Protein AF-K7E5X1-F1 (afdb_monomer)

Structure (mmCIF, N/CA/C/O backbone):
data_AF-K7E5X1-F1
#
_entry.id   AF-K7E5X1-F1
#
loop_
_atom_site.group_PDB
_atom_site.id
_atom_site.type_symbol
_atom_site.label_atom_id
_atom_site.label_alt_id
_atom_site.label_comp_id
_atom_site.label_asym_id
_atom_site.label_entity_id
_atom_site.label_seq_id
_atom_site.pdbx_PDB_ins_code
_atom_site.Cartn_x
_atom_site.Cartn_y
_atom_site.Cartn_z
_atom_site.occupancy
_atom_site.B_iso_or_equiv
_atom_site.auth_seq_id
_atom_site.auth_comp_id
_atom_site.auth_asym_id
_atom_site.auth_atom_id
_atom_site.pdbx_PDB_model_num
ATOM 1 N N . ALA A 1 1 ? -1.002 1.831 -21.448 1.00 53.81 1 ALA A N 1
ATOM 2 C CA . ALA A 1 1 ? -0.423 0.791 -20.570 1.00 53.81 1 ALA A CA 1
ATOM 3 C C . ALA A 1 1 ? -1.540 -0.168 -20.170 1.00 53.81 1 ALA A C 1
ATOM 5 O O . ALA A 1 1 ? -2.668 0.298 -20.081 1.00 53.81 1 ALA A O 1
ATOM 6 N N . GLY A 1 2 ? -1.249 -1.461 -19.986 1.00 86.75 2 GLY A N 1
ATOM 7 C CA . GLY A 1 2 ? -2.261 -2.474 -19.635 1.00 86.75 2 GLY A CA 1
ATOM 8 C C . GLY A 1 2 ? -2.408 -3.628 -20.632 1.00 86.75 2 GLY A C 1
ATOM 9 O O . GLY A 1 2 ? -3.502 -4.161 -20.775 1.00 86.75 2 GLY A O 1
ATOM 10 N N . CYS A 1 3 ? -1.343 -3.994 -21.352 1.00 95.25 3 CYS A N 1
ATOM 11 C CA . CYS A 1 3 ? -1.365 -5.211 -22.164 1.00 95.25 3 CYS A CA 1
ATOM 12 C C . CYS A 1 3 ? -1.463 -6.451 -21.249 1.00 95.25 3 CYS A C 1
ATOM 14 O O . CYS A 1 3 ? -0.868 -6.442 -20.168 1.00 95.25 3 CYS A O 1
ATOM 16 N N . PRO A 1 4 ? -2.183 -7.514 -21.652 1.00 94.50 4 PRO A N 1
ATOM 17 C CA . PRO A 1 4 ? -2.197 -8.762 -20.896 1.00 94.50 4 PRO A CA 1
ATOM 18 C C . PRO A 1 4 ? -0.793 -9.379 -20.853 1.00 94.50 4 PRO A C 1
ATOM 20 O O . PRO A 1 4 ? 0.010 -9.184 -21.767 1.00 94.50 4 PRO A O 1
ATOM 23 N N . ASP A 1 5 ? -0.493 -10.088 -19.763 1.00 91.69 5 ASP A N 1
ATOM 24 C CA . ASP A 1 5 ? 0.753 -10.844 -19.558 1.00 91.69 5 ASP A CA 1
ATOM 25 C C . ASP A 1 5 ? 2.056 -10.030 -19.673 1.00 91.69 5 ASP A C 1
ATOM 27 O O . ASP A 1 5 ? 3.144 -10.580 -19.854 1.00 91.69 5 ASP A O 1
ATOM 31 N N . SER A 1 6 ? 1.976 -8.706 -19.518 1.00 94.44 6 SER A N 1
ATOM 32 C CA . SER A 1 6 ? 3.117 -7.798 -19.666 1.00 94.44 6 SER A CA 1
ATOM 33 C C . SER A 1 6 ? 3.732 -7.360 -18.329 1.00 94.44 6 SER A C 1
ATOM 35 O O . SER A 1 6 ? 4.202 -6.227 -18.206 1.00 94.44 6 SER A O 1
ATOM 37 N N . LEU A 1 7 ? 3.690 -8.214 -17.301 1.00 92.31 7 LEU A N 1
ATOM 38 C CA . LEU A 1 7 ? 4.297 -7.907 -16.003 1.00 92.31 7 LEU A CA 1
ATOM 39 C C . LEU A 1 7 ? 5.827 -7.855 -16.116 1.00 92.31 7 LEU A C 1
ATOM 41 O O . LEU A 1 7 ? 6.455 -8.703 -16.755 1.00 92.31 7 LEU A O 1
ATOM 45 N N . ILE A 1 8 ? 6.434 -6.864 -15.461 1.00 92.56 8 ILE A N 1
ATOM 46 C CA . ILE A 1 8 ? 7.890 -6.739 -15.357 1.00 92.56 8 ILE A CA 1
ATOM 47 C C . ILE A 1 8 ? 8.400 -7.895 -14.491 1.00 92.56 8 ILE A C 1
ATOM 49 O O . ILE A 1 8 ? 8.093 -7.967 -13.305 1.00 92.56 8 ILE A O 1
ATOM 53 N N . LYS A 1 9 ? 9.173 -8.805 -15.090 1.00 93.12 9 LYS A N 1
ATOM 54 C CA . LYS A 1 9 ? 9.661 -10.021 -14.415 1.00 93.12 9 LYS A CA 1
ATOM 55 C C . LYS A 1 9 ? 10.911 -9.794 -13.565 1.00 93.12 9 LYS A C 1
ATOM 57 O O . LYS A 1 9 ? 11.181 -10.571 -12.661 1.00 93.12 9 LYS A O 1
ATOM 62 N N . GLU A 1 10 ? 11.671 -8.747 -13.872 1.00 94.62 10 GLU A N 1
ATOM 63 C CA . GLU A 1 10 ? 12.942 -8.444 -13.219 1.00 94.62 10 GLU A CA 1
ATOM 64 C C . GLU A 1 10 ? 12.792 -7.228 -12.296 1.00 94.62 10 GLU A C 1
ATOM 66 O O . GLU A 1 10 ? 12.543 -6.112 -12.762 1.00 94.62 10 GLU A O 1
ATOM 71 N N . LEU A 1 11 ? 12.945 -7.456 -10.988 1.00 91.81 11 LEU A N 1
ATOM 72 C CA . LEU A 1 11 ? 12.668 -6.481 -9.928 1.00 91.81 11 LEU A CA 1
ATOM 73 C C . LEU A 1 11 ? 13.648 -5.303 -9.939 1.00 91.81 11 LEU A C 1
ATOM 75 O O . LEU A 1 11 ? 13.297 -4.196 -9.528 1.00 91.81 11 LEU A O 1
ATOM 79 N N . HIS A 1 12 ? 14.873 -5.515 -10.429 1.00 93.94 12 HIS A N 1
ATOM 80 C CA . HIS A 1 12 ? 15.909 -4.482 -10.443 1.00 93.94 12 HIS A CA 1
ATOM 81 C C . HIS A 1 12 ? 15.522 -3.249 -11.267 1.00 93.94 12 HIS A C 1
ATOM 83 O O . HIS A 1 12 ? 16.006 -2.157 -10.971 1.00 93.94 12 HIS A O 1
ATOM 89 N N . HIS A 1 13 ? 14.605 -3.380 -12.232 1.00 95.06 13 HIS A N 1
ATOM 90 C CA . HIS A 1 13 ? 14.080 -2.236 -12.980 1.00 95.06 13 HIS A CA 1
ATOM 91 C C . HIS A 1 13 ? 13.447 -1.179 -12.071 1.00 95.06 13 HIS A C 1
ATOM 93 O O . HIS A 1 13 ? 13.549 0.009 -12.359 1.00 95.06 13 HIS A O 1
ATOM 99 N N . PHE A 1 14 ? 12.854 -1.580 -10.944 1.00 94.44 14 PHE A N 1
ATOM 100 C CA . PHE A 1 14 ? 12.225 -0.644 -10.015 1.00 94.44 14 PHE A CA 1
ATOM 101 C C . PHE A 1 14 ? 13.232 0.165 -9.188 1.00 94.44 14 PHE A C 1
ATOM 103 O O . PHE A 1 14 ? 12.851 1.176 -8.603 1.00 94.44 14 PHE A O 1
ATOM 110 N N . ARG A 1 15 ? 14.526 -0.195 -9.172 1.00 94.06 15 ARG A N 1
ATOM 111 C CA . ARG A 1 15 ? 15.557 0.614 -8.493 1.00 94.06 15 ARG A CA 1
ATOM 112 C C . ARG A 1 15 ? 15.732 2.000 -9.117 1.00 94.06 15 ARG A C 1
ATOM 114 O O . ARG A 1 15 ? 16.187 2.910 -8.431 1.00 94.06 15 ARG A O 1
ATOM 121 N N . ILE A 1 16 ? 15.328 2.185 -10.379 1.00 96.50 16 ILE A N 1
ATOM 122 C CA . ILE A 1 16 ? 15.351 3.493 -11.055 1.00 96.50 16 ILE A CA 1
ATOM 123 C C . ILE A 1 16 ? 14.481 4.546 -10.351 1.00 96.50 16 ILE A C 1
ATOM 125 O O . ILE A 1 16 ? 14.706 5.739 -10.520 1.00 96.50 16 ILE A O 1
ATOM 129 N N . LEU A 1 17 ? 13.512 4.115 -9.535 1.00 92.88 17 LEU A N 1
ATOM 130 C CA . LEU A 1 17 ? 12.640 4.996 -8.758 1.00 92.88 17 LEU A CA 1
ATOM 131 C C . LEU A 1 17 ? 13.372 5.697 -7.594 1.00 92.88 17 LEU A C 1
ATOM 133 O O . LEU A 1 17 ? 12.803 6.590 -6.969 1.00 92.88 17 LEU A O 1
ATOM 137 N N . GLY A 1 18 ? 14.615 5.300 -7.296 1.00 95.38 18 GLY A N 1
ATOM 13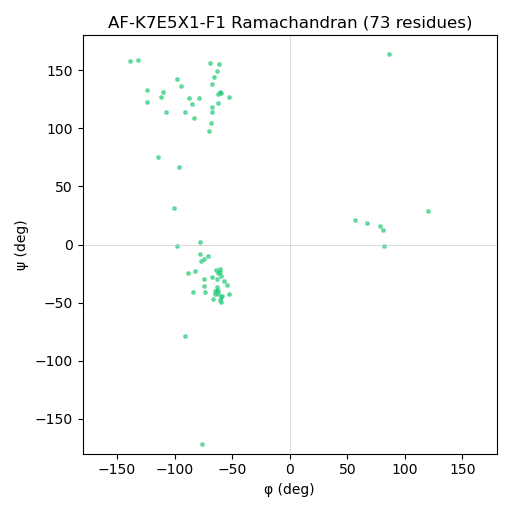8 C CA . GLY A 1 18 ? 15.377 5.767 -6.140 1.00 95.38 18 GLY A CA 1
ATOM 139 C C . GLY A 1 18 ? 15.083 4.958 -4.873 1.00 95.38 18 GLY A C 1
ATOM 140 O O . GLY A 1 18 ? 14.096 4.225 -4.792 1.00 95.38 18 GLY A O 1
ATOM 141 N N . GLU A 1 19 ? 15.958 5.079 -3.871 1.00 93.88 19 GLU A N 1
ATOM 142 C CA . GLU A 1 19 ? 15.928 4.227 -2.672 1.00 93.88 19 GLU A CA 1
ATOM 143 C C . GLU A 1 19 ? 14.616 4.321 -1.891 1.00 93.88 19 GLU A C 1
ATOM 145 O O . GLU A 1 19 ? 14.053 3.295 -1.519 1.00 93.88 19 GLU A O 1
ATOM 150 N N . GLU A 1 20 ? 14.089 5.527 -1.670 1.00 91.62 20 GLU A N 1
ATOM 151 C CA . GLU A 1 20 ? 12.858 5.709 -0.895 1.00 91.62 20 GLU A CA 1
ATOM 152 C C . GLU A 1 20 ? 11.667 4.984 -1.541 1.00 91.62 20 GLU A C 1
ATOM 154 O O . GLU A 1 20 ? 10.942 4.245 -0.873 1.00 91.62 20 GLU A O 1
ATOM 159 N N . GLN A 1 21 ? 11.479 5.160 -2.850 1.00 91.06 21 GLN A N 1
ATOM 160 C CA . GLN A 1 21 ? 10.358 4.561 -3.573 1.00 91.06 21 GLN A CA 1
ATOM 161 C C . GLN A 1 21 ? 10.553 3.061 -3.787 1.00 91.06 21 GLN A C 1
ATOM 163 O O . GLN A 1 21 ? 9.593 2.299 -3.689 1.00 91.06 21 GLN A O 1
ATOM 168 N N . TYR A 1 22 ? 11.790 2.612 -4.007 1.00 93.44 22 TYR A N 1
ATOM 169 C CA . TYR A 1 22 ? 12.098 1.187 -4.089 1.00 93.44 22 TYR A CA 1
ATOM 170 C C . TYR A 1 22 ? 11.851 0.475 -2.749 1.00 93.44 22 TYR A C 1
ATOM 172 O O . TYR A 1 22 ? 11.260 -0.603 -2.723 1.00 93.44 22 TYR A O 1
ATOM 180 N N . ASN A 1 23 ? 12.200 1.108 -1.625 1.00 90.19 23 ASN A N 1
ATOM 181 C CA . ASN A 1 23 ? 11.912 0.580 -0.291 1.00 90.19 23 ASN A CA 1
ATOM 182 C C . ASN A 1 23 ? 10.402 0.472 -0.024 1.00 90.19 23 ASN A C 1
ATOM 184 O O . ASN A 1 23 ? 9.964 -0.485 0.612 1.00 90.19 23 ASN A O 1
ATOM 188 N N . ARG A 1 24 ? 9.594 1.422 -0.516 1.00 88.06 24 ARG A N 1
ATOM 189 C CA . ARG A 1 24 ? 8.122 1.330 -0.461 1.00 88.06 24 ARG A CA 1
ATOM 190 C C . ARG A 1 24 ? 7.603 0.189 -1.337 1.00 88.06 24 ARG A C 1
ATOM 192 O O . ARG A 1 24 ? 6.848 -0.644 -0.853 1.00 88.06 24 ARG A O 1
ATOM 199 N N . TYR A 1 25 ? 8.087 0.087 -2.576 1.00 90.94 25 TYR A N 1
ATOM 200 C CA . TYR A 1 25 ? 7.747 -1.004 -3.494 1.00 90.94 25 TYR A CA 1
ATOM 201 C C . TYR A 1 25 ? 7.969 -2.390 -2.872 1.00 90.94 25 TYR A C 1
ATOM 203 O O . TYR A 1 25 ? 7.110 -3.262 -2.981 1.00 90.94 25 TYR A O 1
ATOM 211 N N . GLN A 1 26 ? 9.081 -2.584 -2.158 1.00 89.25 26 GLN A N 1
ATOM 212 C CA . GLN A 1 26 ? 9.375 -3.849 -1.481 1.00 89.25 26 GLN A CA 1
ATOM 213 C C . GLN A 1 26 ? 8.356 -4.218 -0.390 1.00 89.25 26 GLN A C 1
ATOM 215 O O . GLN A 1 26 ? 8.200 -5.399 -0.084 1.00 89.25 26 GLN A O 1
ATOM 220 N N . ARG A 1 27 ? 7.657 -3.237 0.194 1.00 89.94 27 ARG A N 1
ATOM 221 C CA . ARG A 1 27 ? 6.645 -3.452 1.241 1.00 89.94 27 ARG A CA 1
ATOM 222 C C . ARG A 1 27 ? 5.250 -3.699 0.678 1.00 89.94 27 ARG A C 1
ATOM 224 O O . ARG A 1 27 ? 4.471 -4.392 1.327 1.00 89.94 27 ARG A O 1
ATOM 231 N N . TYR A 1 28 ? 4.964 -3.225 -0.538 1.00 90.38 28 TYR A N 1
ATOM 232 C CA . TYR A 1 28 ? 3.636 -3.328 -1.156 1.00 90.38 28 TYR A CA 1
ATOM 233 C C . TYR A 1 28 ? 3.090 -4.756 -1.204 1.00 90.38 28 TYR A C 1
ATOM 235 O O . TYR A 1 28 ? 1.899 -4.952 -1.005 1.00 90.38 28 TYR A O 1
ATOM 243 N N . GLY A 1 29 ? 3.938 -5.772 -1.398 1.00 87.81 29 GLY A N 1
ATOM 244 C CA . GLY A 1 29 ? 3.479 -7.166 -1.374 1.00 87.81 29 GLY A CA 1
ATOM 245 C C . GLY A 1 29 ? 2.925 -7.602 -0.010 1.00 87.81 29 GLY A C 1
ATOM 246 O O . GLY A 1 29 ? 1.917 -8.303 0.057 1.00 87.81 29 GLY A O 1
ATOM 247 N N . ALA A 1 30 ? 3.558 -7.167 1.082 1.00 90.94 30 ALA A N 1
ATOM 248 C CA . ALA A 1 30 ? 3.086 -7.453 2.434 1.00 90.94 30 ALA A CA 1
ATOM 249 C C . ALA A 1 30 ? 1.837 -6.628 2.776 1.00 90.94 30 ALA A C 1
ATOM 251 O O . ALA A 1 30 ? 0.895 -7.156 3.363 1.00 90.94 30 ALA A O 1
ATOM 252 N N . GLU A 1 31 ? 1.816 -5.356 2.373 1.00 93.12 31 GLU A N 1
ATOM 253 C CA . GLU A 1 31 ? 0.669 -4.461 2.546 1.00 93.12 31 GLU A CA 1
ATOM 254 C C . GLU A 1 31 ? -0.579 -5.007 1.839 1.00 93.12 31 GLU A C 1
ATOM 256 O O . GLU A 1 31 ? -1.624 -5.158 2.470 1.00 93.12 31 GLU A O 1
ATOM 261 N N . GLU A 1 32 ? -0.453 -5.399 0.570 1.00 93.31 32 GLU A N 1
ATOM 262 C CA . GLU A 1 32 ? -1.550 -5.977 -0.207 1.00 93.31 32 GLU A CA 1
ATOM 263 C C . GLU A 1 32 ? -2.046 -7.288 0.414 1.00 93.31 32 GLU A C 1
ATOM 265 O O . GLU A 1 32 ? -3.247 -7.502 0.527 1.00 93.31 32 GLU A O 1
ATOM 270 N N . CYS A 1 33 ? -1.145 -8.143 0.909 1.00 91.94 33 CYS A N 1
ATOM 271 C CA . CYS A 1 33 ? -1.530 -9.371 1.606 1.00 91.94 33 CYS A CA 1
ATOM 272 C C . CYS A 1 33 ? -2.411 -9.084 2.836 1.00 91.94 33 CYS A C 1
ATOM 274 O O . CYS A 1 33 ? -3.445 -9.725 3.026 1.00 91.94 33 CYS A O 1
ATOM 276 N N . VAL A 1 34 ? -2.049 -8.085 3.650 1.00 93.44 34 VAL A N 1
ATOM 277 C CA . VAL A 1 34 ? -2.856 -7.670 4.810 1.00 93.44 34 VAL A CA 1
ATOM 278 C C . VAL A 1 34 ? -4.232 -7.170 4.376 1.00 93.44 34 VAL A C 1
ATOM 280 O O . VAL A 1 34 ? -5.233 -7.535 4.995 1.00 93.44 34 VAL A O 1
ATOM 283 N N . LEU A 1 35 ? -4.294 -6.375 3.308 1.00 91.44 35 LEU A N 1
ATOM 284 C CA . LEU A 1 35 ? -5.551 -5.856 2.770 1.00 91.44 35 LEU A CA 1
ATOM 285 C C . LEU A 1 35 ? -6.451 -6.979 2.230 1.00 91.44 35 LEU A C 1
ATOM 287 O O . LEU A 1 35 ? -7.639 -7.005 2.548 1.00 91.44 35 LEU A O 1
ATOM 291 N N . GLN A 1 36 ? -5.894 -7.955 1.507 1.00 92.06 36 GLN A N 1
ATOM 292 C CA . GLN A 1 36 ? -6.631 -9.126 1.007 1.00 92.06 36 GLN A CA 1
ATOM 293 C C . GLN A 1 36 ? -7.183 -10.008 2.139 1.00 92.06 36 GLN A C 1
ATOM 295 O O . GLN A 1 36 ? -8.242 -10.614 1.995 1.00 92.06 36 GLN A O 1
ATOM 300 N N . MET A 1 37 ? -6.516 -10.043 3.298 1.00 91.69 37 MET A N 1
ATOM 301 C CA . MET A 1 37 ? -7.020 -1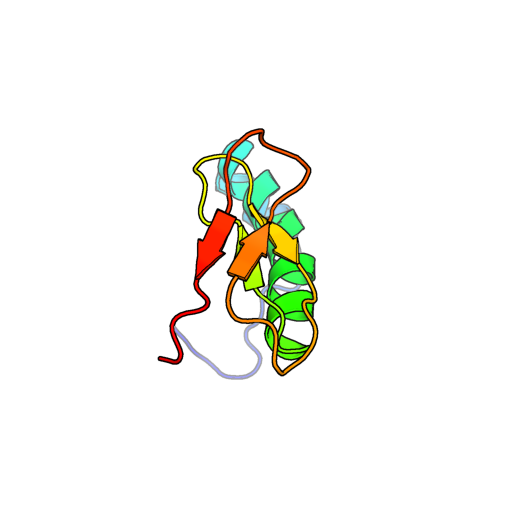0.709 4.509 1.00 91.69 37 MET A CA 1
ATOM 302 C C . MET A 1 37 ? -8.090 -9.894 5.262 1.00 91.69 37 MET A C 1
ATOM 304 O O . MET A 1 37 ? -8.551 -10.313 6.323 1.00 91.69 37 MET A O 1
ATOM 308 N N . GLY A 1 38 ? -8.491 -8.727 4.746 1.00 89.81 38 GLY A N 1
ATOM 309 C CA . GLY A 1 38 ? -9.464 -7.843 5.387 1.00 89.81 38 GLY A CA 1
ATOM 310 C C . GLY A 1 38 ? -8.886 -7.007 6.532 1.00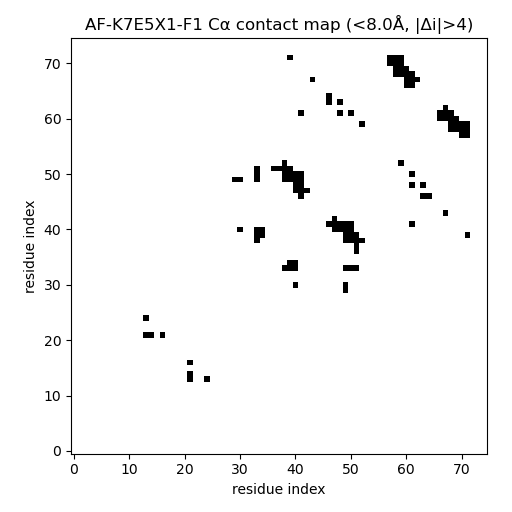 89.81 38 GLY A C 1
ATOM 311 O O . GLY A 1 38 ? -9.659 -6.463 7.326 1.00 89.81 38 GLY A O 1
ATOM 312 N N . GLY A 1 39 ? -7.559 -6.905 6.626 1.00 91.44 39 GLY A N 1
ATOM 313 C CA . GLY A 1 39 ? -6.856 -6.018 7.546 1.00 91.44 39 GLY A CA 1
ATOM 314 C C . GLY A 1 39 ? -6.869 -4.555 7.108 1.00 91.44 39 GLY A C 1
ATOM 315 O O . GLY A 1 39 ? -7.556 -4.162 6.166 1.00 91.44 39 GLY A O 1
ATOM 316 N N . VAL A 1 40 ? -6.094 -3.731 7.811 1.00 92.06 40 VAL A N 1
ATOM 317 C CA . VAL A 1 40 ? -5.894 -2.309 7.495 1.00 92.06 40 VAL A CA 1
ATOM 318 C C . VAL A 1 40 ? -4.432 -1.915 7.682 1.00 92.06 40 VAL A C 1
ATOM 320 O O . VAL A 1 40 ? -3.704 -2.548 8.447 1.00 92.06 40 VAL A O 1
ATOM 323 N N . LEU A 1 41 ? -4.010 -0.838 7.024 1.00 92.19 41 LEU A N 1
ATOM 324 C CA . LEU A 1 41 ? -2.707 -0.217 7.258 1.00 92.19 41 LEU A CA 1
ATOM 32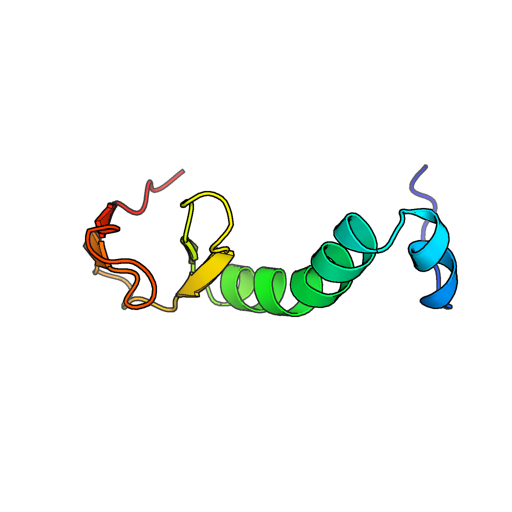5 C C . LEU A 1 41 ? -2.861 0.976 8.204 1.00 92.19 41 LEU A C 1
ATOM 327 O O . LEU A 1 41 ? -3.833 1.727 8.116 1.00 92.19 41 LEU A O 1
ATOM 331 N N . CYS A 1 42 ? -1.894 1.175 9.099 1.00 91.38 42 CYS A N 1
ATOM 332 C CA . CYS A 1 42 ? -1.845 2.367 9.938 1.00 91.38 42 CYS A CA 1
ATOM 333 C C . CYS A 1 42 ? -1.691 3.629 9.059 1.00 91.38 42 CYS A C 1
ATOM 335 O O . CYS A 1 42 ? -0.696 3.733 8.336 1.00 91.38 42 CYS A O 1
ATOM 337 N N . PRO A 1 43 ? -2.620 4.604 9.136 1.00 90.50 43 PRO A N 1
ATOM 338 C CA . PRO A 1 43 ? -2.625 5.775 8.255 1.00 90.50 43 PRO A CA 1
ATOM 339 C C . PRO A 1 43 ? -1.593 6.840 8.651 1.00 90.50 43 PRO A C 1
ATOM 341 O O . PRO A 1 43 ? -1.401 7.818 7.929 1.00 90.50 43 PRO A O 1
ATOM 344 N N . SER A 1 44 ? -0.945 6.689 9.808 1.00 89.25 44 SER A N 1
ATOM 345 C CA . SER A 1 44 ? 0.018 7.661 10.312 1.00 89.25 44 SER A CA 1
ATOM 346 C C . SER A 1 44 ? 1.209 7.792 9.355 1.00 89.25 44 SER A C 1
ATOM 348 O O . SER A 1 44 ? 1.818 6.773 9.002 1.00 89.25 44 SER A O 1
ATOM 350 N N . PRO A 1 45 ? 1.585 9.023 8.956 1.00 87.19 45 PRO A N 1
ATOM 351 C CA . PRO A 1 45 ? 2.712 9.248 8.060 1.00 87.19 45 PRO A CA 1
ATOM 352 C C . PRO A 1 45 ? 3.988 8.571 8.571 1.00 87.19 45 PRO A C 1
ATOM 354 O O . PRO A 1 45 ? 4.383 8.759 9.719 1.00 87.19 45 PRO A O 1
ATOM 357 N N . GLY A 1 46 ? 4.622 7.765 7.718 1.00 85.12 46 GLY A N 1
ATOM 358 C CA . GLY A 1 46 ? 5.855 7.045 8.050 1.00 85.12 46 GLY A CA 1
ATOM 359 C C . GLY A 1 46 ? 5.677 5.737 8.835 1.00 85.12 46 GLY A C 1
ATOM 360 O O . GLY A 1 46 ? 6.679 5.075 9.090 1.00 85.12 46 GLY A O 1
ATOM 361 N N . CYS A 1 47 ? 4.447 5.338 9.189 1.00 89.38 47 CYS A N 1
ATOM 362 C CA . CYS A 1 47 ? 4.178 4.057 9.851 1.00 89.38 47 CYS A CA 1
ATOM 363 C C . CYS A 1 47 ? 3.873 2.932 8.851 1.00 89.38 47 CYS A C 1
ATOM 365 O O . CYS A 1 47 ? 4.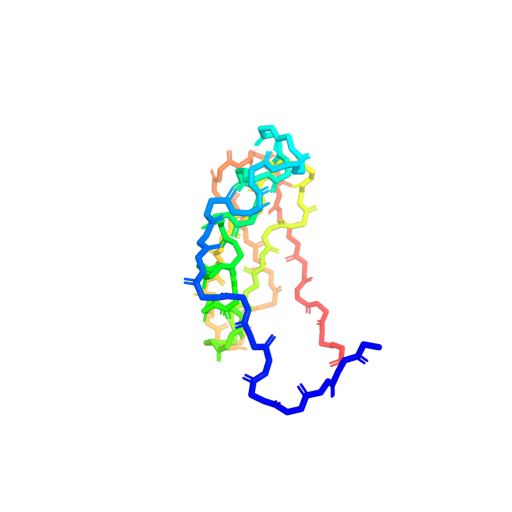744 2.110 8.579 1.00 89.38 47 CYS A O 1
ATOM 367 N N . GLY A 1 48 ? 2.644 2.875 8.319 1.00 89.00 48 GLY A N 1
ATOM 368 C CA . GLY A 1 48 ? 2.224 1.835 7.371 1.00 89.00 48 GLY A CA 1
ATOM 369 C C . GLY A 1 48 ? 2.140 0.417 7.953 1.00 89.00 48 GLY A C 1
ATOM 370 O O . GLY A 1 48 ? 2.148 -0.552 7.202 1.00 89.00 48 GLY A O 1
ATOM 371 N N . ALA A 1 49 ? 2.077 0.263 9.279 1.00 92.62 49 ALA A N 1
ATOM 372 C CA . ALA A 1 49 ? 1.973 -1.053 9.908 1.00 92.62 49 ALA A CA 1
ATOM 373 C C . ALA A 1 49 ? 0.697 -1.791 9.478 1.00 92.62 49 ALA A C 1
ATOM 375 O O . ALA A 1 49 ? -0.396 -1.226 9.558 1.00 92.62 49 ALA A O 1
ATOM 376 N N . GLY A 1 50 ? 0.836 -3.053 9.067 1.00 92.50 50 GLY A N 1
ATOM 377 C CA . GLY A 1 50 ? -0.290 -3.928 8.752 1.00 92.50 50 GLY A CA 1
ATOM 378 C C . GLY A 1 50 ? -0.937 -4.492 10.014 1.00 92.50 50 GLY A C 1
ATOM 379 O O . GLY A 1 50 ? -0.259 -5.079 10.855 1.00 92.50 50 GLY A O 1
ATOM 380 N N . LEU A 1 51 ? -2.247 -4.305 10.150 1.00 92.62 51 LEU A N 1
ATOM 381 C CA . LEU A 1 51 ? -3.028 -4.656 11.333 1.00 92.62 51 LEU A CA 1
ATOM 382 C C . LEU A 1 51 ? -4.178 -5.587 10.929 1.00 92.62 51 LEU A C 1
ATOM 384 O O . LEU A 1 51 ? -4.908 -5.305 9.977 1.00 92.62 51 LEU A O 1
ATOM 388 N N . LEU A 1 52 ? -4.361 -6.672 11.684 1.00 92.56 52 LEU A N 1
ATOM 389 C CA . LEU A 1 52 ? -5.439 -7.652 11.502 1.00 92.56 52 LEU A CA 1
ATOM 390 C C . LEU A 1 52 ? -6.385 -7.625 12.715 1.00 92.56 52 LEU A C 1
ATOM 392 O O . LEU A 1 52 ? -6.304 -8.493 13.585 1.00 92.56 52 LEU A O 1
ATOM 396 N N . PRO A 1 53 ? -7.243 -6.597 12.834 1.00 88.75 53 PRO A N 1
ATOM 397 C CA . PRO A 1 53 ? -8.235 -6.531 13.900 1.00 88.75 53 PRO A CA 1
ATOM 398 C C . PRO A 1 53 ? -9.326 -7.595 13.704 1.00 88.75 53 PRO A C 1
ATOM 400 O O . PRO A 1 53 ? -9.605 -8.026 12.585 1.00 88.75 53 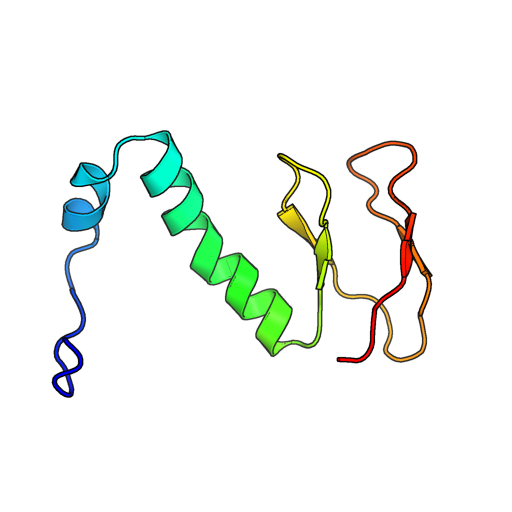PRO A O 1
ATOM 403 N N . GLY A 1 54 ? -9.994 -7.982 14.793 1.00 87.06 54 GLY A N 1
ATOM 404 C CA . GLY A 1 54 ? -11.191 -8.821 14.705 1.00 87.06 54 GLY A CA 1
ATOM 405 C C . GLY A 1 54 ? -12.319 -8.138 13.909 1.00 87.06 54 GLY A C 1
ATOM 406 O O . GLY A 1 54 ? -12.378 -6.907 13.867 1.00 87.06 54 GLY A O 1
ATOM 407 N N . PRO A 1 55 ? -13.250 -8.905 13.313 1.00 79.56 55 PRO A N 1
ATOM 408 C CA . PRO A 1 55 ? -14.262 -8.385 12.383 1.00 79.56 55 PRO A CA 1
ATOM 409 C C . PRO A 1 55 ? -15.196 -7.320 12.983 1.00 79.56 55 PRO A C 1
ATOM 411 O O . PRO A 1 55 ? -15.670 -6.450 12.259 1.00 79.56 55 PRO A O 1
ATOM 414 N N . GLU A 1 56 ? -15.426 -7.344 14.297 1.00 82.88 56 GLU A N 1
ATOM 415 C CA . GLU A 1 56 ? -16.325 -6.406 14.993 1.00 82.88 56 GLU A CA 1
ATOM 416 C C . GLU A 1 56 ? -15.583 -5.228 15.654 1.00 82.88 56 GLU A C 1
ATOM 418 O O . GLU A 1 56 ? -16.190 -4.342 16.262 1.00 82.88 56 GLU A O 1
ATOM 423 N N . VAL A 1 57 ? -14.252 -5.192 15.552 1.00 86.88 57 VAL A N 1
ATOM 424 C CA . VAL A 1 57 ? -13.428 -4.165 16.192 1.00 86.88 57 VAL A CA 1
ATOM 425 C C . VAL A 1 57 ? -13.387 -2.919 15.309 1.00 86.88 57 VAL A C 1
ATOM 427 O O . VAL A 1 57 ? -12.749 -2.900 14.258 1.00 86.88 57 VAL A O 1
ATOM 430 N N . ARG A 1 58 ? -14.054 -1.848 15.753 1.00 85.50 58 ARG A N 1
ATOM 431 C CA . ARG A 1 58 ? -14.058 -0.553 15.045 1.00 85.50 58 ARG A CA 1
ATOM 432 C C . ARG A 1 58 ? -12.856 0.320 15.372 1.00 85.50 58 ARG A C 1
ATOM 434 O O . ARG A 1 58 ? -12.311 0.960 14.478 1.00 85.50 58 ARG A O 1
ATOM 441 N N . LYS A 1 59 ? -12.461 0.349 16.646 1.00 90.00 59 LYS A N 1
ATOM 442 C CA . LYS A 1 59 ? -11.327 1.135 17.132 1.00 90.00 59 LYS A CA 1
ATOM 443 C C . LYS A 1 59 ? -10.066 0.287 17.070 1.00 90.00 59 LYS A C 1
ATOM 445 O O . LYS A 1 59 ? -9.943 -0.694 17.796 1.00 90.00 59 LYS A O 1
ATOM 450 N N . ILE A 1 60 ? -9.136 0.691 16.220 1.00 89.81 60 ILE A N 1
ATOM 451 C CA . ILE A 1 60 ? -7.884 -0.015 15.973 1.00 89.81 60 ILE A CA 1
ATOM 452 C C . ILE A 1 60 ? -6.760 0.828 16.556 1.00 89.81 60 ILE A C 1
ATOM 454 O O . ILE A 1 60 ? -6.704 2.029 16.306 1.00 89.81 60 ILE A O 1
ATOM 458 N N . THR A 1 61 ? -5.871 0.212 17.329 1.00 89.88 61 THR A N 1
ATOM 459 C CA . THR A 1 61 ? -4.705 0.885 17.911 1.00 89.88 61 THR A CA 1
ATOM 460 C C . THR A 1 61 ? -3.444 0.349 17.257 1.00 89.88 61 THR A C 1
ATOM 462 O O . THR A 1 61 ? -3.220 -0.858 17.236 1.00 89.88 61 THR A O 1
ATOM 465 N N . CYS A 1 62 ? -2.613 1.250 16.737 1.00 90.50 62 CYS A N 1
ATOM 466 C CA . CYS A 1 62 ? -1.261 0.910 16.318 1.00 90.50 62 CYS A CA 1
ATOM 467 C C . CYS A 1 62 ? -0.319 0.975 17.529 1.00 90.50 62 CYS A C 1
ATOM 469 O O . CYS A 1 62 ? -0.179 2.032 18.138 1.00 90.50 62 CYS A O 1
ATOM 471 N N . GLU A 1 63 ? 0.345 -0.131 17.867 1.00 88.38 63 GLU A N 1
ATOM 472 C CA . GLU A 1 63 ? 1.261 -0.200 19.021 1.00 88.38 63 GLU A CA 1
ATOM 473 C C . GLU A 1 63 ? 2.625 0.461 18.758 1.00 88.38 63 GLU A C 1
ATOM 475 O O . GLU A 1 63 ? 3.373 0.742 19.690 1.00 88.38 63 GLU A O 1
ATOM 480 N N . ILE A 1 64 ? 2.946 0.747 17.492 1.00 83.94 64 ILE A N 1
ATOM 481 C CA . ILE A 1 64 ? 4.233 1.336 17.085 1.00 83.94 64 ILE A CA 1
ATOM 482 C C . ILE A 1 64 ? 4.312 2.824 17.436 1.00 83.94 64 ILE A C 1
ATOM 484 O O . ILE A 1 64 ? 5.397 3.351 17.679 1.00 83.94 64 ILE A O 1
ATOM 488 N N . LEU A 1 65 ? 3.173 3.520 17.449 1.00 76.69 65 LEU A N 1
ATOM 489 C CA . LEU A 1 65 ? 3.117 4.954 17.696 1.00 76.69 65 LEU A CA 1
ATOM 490 C C . LEU A 1 65 ? 2.182 5.246 18.872 1.00 76.69 65 LEU A C 1
ATOM 492 O O . LEU A 1 65 ? 0.996 4.908 18.797 1.00 76.69 65 LEU A O 1
ATOM 496 N N . PRO A 1 66 ? 2.664 5.916 19.934 1.00 62.50 66 PRO A N 1
ATOM 497 C CA . PRO A 1 66 ? 1.790 6.331 21.017 1.00 62.50 66 PRO A CA 1
ATOM 498 C C . PRO A 1 66 ? 0.714 7.268 20.442 1.00 62.50 66 PRO A C 1
ATOM 500 O O . PRO A 1 66 ? 1.030 8.198 19.705 1.00 62.50 66 PRO A O 1
ATOM 503 N N . PHE A 1 67 ? -0.555 7.001 20.768 1.00 63.47 67 PHE A N 1
ATOM 504 C CA . PHE A 1 67 ? -1.752 7.777 20.387 1.00 63.47 67 PHE A CA 1
ATOM 505 C C . PHE A 1 67 ? -2.361 7.568 18.988 1.00 63.47 67 PHE A C 1
ATOM 507 O O . PHE A 1 67 ? -3.274 8.308 18.629 1.00 63.47 67 PHE A O 1
ATOM 514 N N . ASN A 1 68 ? -1.984 6.536 18.227 1.00 67.56 68 ASN A N 1
ATOM 515 C CA . ASN A 1 68 ? -2.632 6.260 16.934 1.00 67.56 68 ASN A CA 1
ATOM 516 C C . ASN A 1 68 ? -3.750 5.216 17.033 1.00 67.56 68 ASN A C 1
ATOM 518 O O . ASN A 1 68 ? -3.655 4.114 16.485 1.00 67.56 68 ASN A O 1
ATOM 522 N N . SER A 1 69 ? -4.824 5.590 17.734 1.00 76.19 69 SER A N 1
ATOM 523 C CA . SER A 1 69 ? -6.115 4.913 17.606 1.00 76.19 69 SER A CA 1
ATOM 524 C C . SER A 1 69 ? -6.917 5.548 16.470 1.00 76.19 69 SER A C 1
ATOM 526 O O . SER A 1 69 ? -7.151 6.753 16.492 1.00 76.19 69 SER A O 1
ATOM 528 N N . PHE A 1 70 ? -7.374 4.748 15.511 1.00 81.12 70 PHE A N 1
ATOM 529 C CA . PHE A 1 70 ? -8.222 5.205 14.410 1.00 81.12 70 PHE A CA 1
ATOM 530 C C . PHE A 1 70 ? -9.426 4.280 14.228 1.00 81.12 70 PHE A C 1
ATOM 532 O O . PHE A 1 70 ? -9.427 3.134 14.685 1.00 81.12 70 PHE A O 1
ATOM 539 N N . GLU A 1 71 ? -10.474 4.799 13.593 1.00 75.88 71 GLU A N 1
ATOM 540 C CA . GLU A 1 71 ? -11.662 4.018 13.269 1.00 75.88 71 GLU A CA 1
ATOM 541 C C . GLU A 1 71 ? -11.558 3.456 11.856 1.00 75.88 71 GLU A C 1
ATOM 543 O O . GLU A 1 71 ? -11.163 4.149 10.915 1.00 75.88 71 GLU A O 1
ATOM 548 N N . ARG A 1 72 ? -11.928 2.185 11.700 1.00 68.69 72 ARG A N 1
ATOM 549 C CA . ARG A 1 72 ? -12.100 1.587 10.379 1.00 68.69 72 ARG A CA 1
ATOM 550 C C . ARG A 1 72 ? -13.317 2.230 9.709 1.00 68.69 72 ARG A C 1
ATOM 552 O O . ARG A 1 72 ? -14.447 1.904 10.069 1.00 68.69 72 ARG A O 1
ATOM 559 N N . LEU A 1 73 ? -13.106 3.125 8.740 1.00 57.94 73 LEU A N 1
ATOM 560 C CA . LEU A 1 73 ? -14.189 3.536 7.845 1.00 57.94 73 LEU A CA 1
ATOM 561 C C . LEU A 1 73 ? -14.566 2.338 6.964 1.00 57.94 73 LEU A C 1
ATOM 563 O O . LEU A 1 73 ? -13.736 1.831 6.211 1.00 57.94 73 LEU A O 1
ATOM 567 N N . LEU A 1 74 ? -15.813 1.879 7.085 1.00 48.22 74 LEU A N 1
ATOM 568 C CA . LEU A 1 74 ? -16.450 1.025 6.087 1.00 48.22 74 LEU A CA 1
ATOM 569 C C . LEU A 1 74 ? -16.708 1.913 4.864 1.00 48.22 74 LEU A C 1
ATOM 571 O O . LEU A 1 74 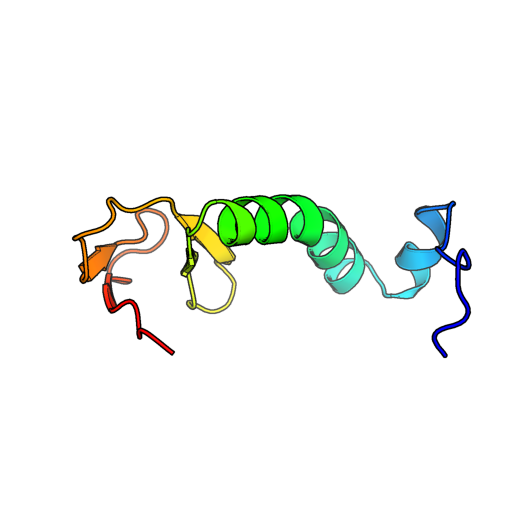? -17.639 2.717 4.886 1.00 48.22 74 LEU A O 1
ATOM 575 N N . ILE A 1 75 ? -15.817 1.844 3.876 1.00 43.84 75 ILE A N 1
ATOM 576 C CA . ILE A 1 75 ? -16.023 2.447 2.552 1.00 43.84 75 ILE A CA 1
ATOM 577 C C . ILE A 1 75 ? -16.844 1.492 1.693 1.00 43.84 75 ILE A C 1
ATOM 579 O O . ILE A 1 75 ? -16.568 0.272 1.775 1.00 43.84 75 ILE A O 1
#

Sequence (75 aa):
AGCPDSLIKELHHFRILGEEQYNRYQRYGAEECVLQMGGVLCPSPGCGAGLLPGPEVRKITCEILPFNSFERLLI

Mean predicted aligned error: 6.2 Å

pLDDT: mean 86.67, std 11.03, range [43.84, 96.5]

Foldseek 3Di:
DDDPPPDDPDLVVQCVVPDVVSVVVVCVVVLVVLVVLVWDFQPPPPGRDTGDDDPPDQWDDDPVDPPRTDGDDPD

Organism: Monodelphis domestica (NCBI:txid13616)

Radius of gyration: 15.67 Å; Cα contacts (8 Å, |Δi|>4): 61; chains: 1; bounding box: 32×20×43 Å

Solvent-accessible surface area (backbone atoms only — not comparable to full-atom values): 4968 Å² total; per-residue (Å²): 139,81,66,82,94,68,72,83,86,61,72,73,69,50,51,79,65,35,70,72,54,33,57,50,58,72,44,47,65,59,51,50,50,35,45,77,72,70,26,48,60,44,85,55,88,95,64,57,50,71,42,80,71,60,96,84,58,47,75,44,71,48,88,89,43,93,86,48,65,48,68,69,78,88,125

InterPro domains:
  IPR003977 E3 ubiquitin-protein ligase parkin [PR01475] (10-31)
  IPR003977 E3 ubiquitin-protein ligase parkin [PR01475] (39-55)
  IPR041170 RING/Ubox-like zinc-binding domain [PF17978] (1-28)
  IPR047534 E3 ubiquitin-protein ligase parkin, BRcat domain [cd20340] (11-64)

Secondary structure (DSSP, 8-state):
---TT-----GGGGGGG-HHHHHHHHHHHHHHHHHHTT-EE--STTT--EE---TT--EEE-TTS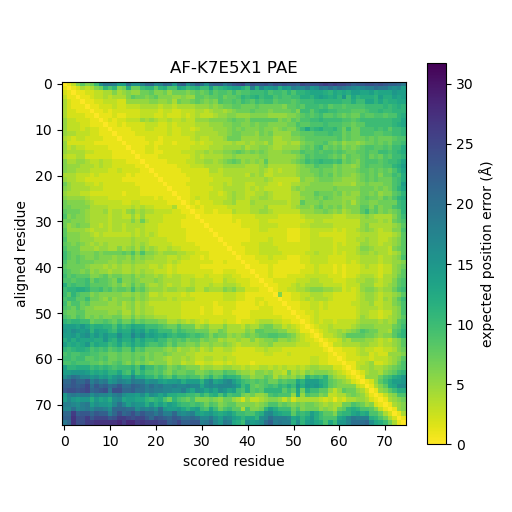TT-EEE----

Nearest PDB structures (foldseek):
  8ikm-assembly1_A  TM=6.188E-01  e=1.148E-07  Homo sapiens
  8ikv-assembly1_C  TM=6.136E-01  e=8.091E-08  Homo sapiens
  4k7d-assembly2_B  TM=6.551E-01  e=2.155E-07  Rattus norvegicus
  8w31-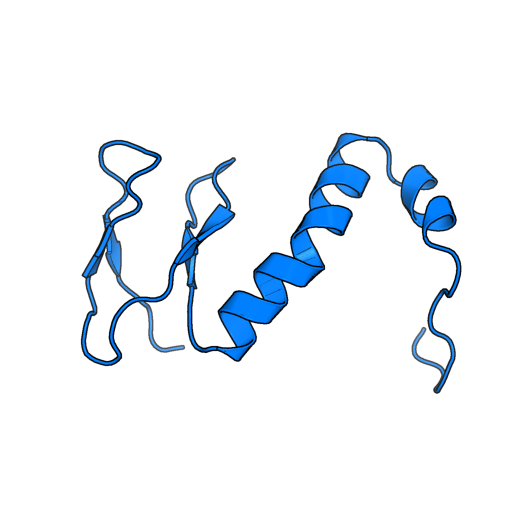assembly1_A  TM=6.083E-01  e=1.629E-07  Rattus norvegicus
  8ikv-assembly2_A  TM=5.870E-01  e=9.981E-08  Homo sapiens